Protein AF-A0AAW0FL71-F1 (afdb_monomer_lite)

Foldseek 3Di:
DDDCPQQVLCVVVVFHPPDDPPQDPVNVVVVVCVVVPVVVVVVVLCVVCVVPPPPVRSVVVVVVVVVVVVVVVVVVVVQCSNDVDPPSVLVCCVVPPDPDDPVCVVCCVVNVVVVVVVVVVRVPD

Structure (mmCIF, N/CA/C/O backbone):
data_AF-A0AAW0FL71-F1
#
_entry.id   AF-A0AAW0FL71-F1
#
loop_
_atom_site.group_PDB
_atom_site.id
_atom_site.type_symbol
_atom_site.label_atom_id
_atom_site.label_alt_id
_atom_site.label_comp_id
_atom_site.label_asym_id
_atom_site.label_entity_id
_atom_site.label_seq_id
_atom_site.pdbx_PDB_ins_code
_atom_site.Cartn_x
_atom_site.Cartn_y
_atom_site.Cartn_z
_atom_site.occupancy
_atom_site.B_iso_or_equiv
_atom_site.auth_seq_id
_atom_site.auth_comp_id
_atom_site.auth_asym_id
_atom_site.auth_atom_id
_atom_site.pdbx_PDB_model_num
ATOM 1 N N . MET A 1 1 ? -5.255 15.121 19.870 1.00 39.12 1 MET A N 1
ATOM 2 C CA . MET A 1 1 ? -6.658 14.783 20.187 1.00 39.12 1 MET A CA 1
ATOM 3 C C . MET A 1 1 ? -7.378 14.490 18.870 1.00 39.12 1 MET A C 1
ATOM 5 O O . MET A 1 1 ? -7.861 15.416 18.237 1.00 39.12 1 MET A O 1
ATOM 9 N N . ALA A 1 2 ? -7.324 13.251 18.373 1.00 42.84 2 ALA A N 1
ATOM 10 C CA . ALA A 1 2 ? -8.032 12.842 17.150 1.00 42.84 2 ALA A CA 1
ATOM 11 C C . ALA A 1 2 ? -9.492 12.454 17.498 1.00 42.84 2 ALA A C 1
ATOM 13 O O . ALA A 1 2 ? -9.743 12.099 18.650 1.00 42.84 2 ALA A O 1
ATOM 14 N N . PRO A 1 3 ? -10.456 12.584 16.568 1.00 50.91 3 PRO A N 1
ATOM 15 C CA . PRO A 1 3 ? -11.887 12.651 16.877 1.00 50.91 3 PRO A CA 1
ATOM 16 C C . PRO A 1 3 ? -12.501 11.326 17.389 1.00 50.91 3 PRO A C 1
ATOM 18 O O . PRO A 1 3 ? -12.008 10.249 17.062 1.00 50.91 3 PRO A O 1
ATOM 21 N N . PRO A 1 4 ? -13.633 11.390 18.121 1.00 58.34 4 PRO A N 1
ATOM 22 C CA . PRO A 1 4 ? -14.311 10.260 18.784 1.00 58.34 4 PRO A CA 1
ATOM 23 C C . PRO A 1 4 ? -14.916 9.184 17.855 1.00 58.34 4 PRO A C 1
ATOM 25 O O . PRO A 1 4 ? -15.496 8.211 18.338 1.00 58.34 4 PRO A O 1
ATOM 28 N N . SER A 1 5 ? -14.799 9.316 16.531 1.00 64.44 5 SER A N 1
ATOM 29 C CA . SER A 1 5 ? -15.518 8.476 15.561 1.00 64.44 5 SER A CA 1
ATOM 30 C C . SER A 1 5 ? -15.037 7.022 15.522 1.00 64.44 5 SER A C 1
ATOM 32 O O . SER A 1 5 ? -15.847 6.111 15.366 1.00 64.44 5 SER A O 1
ATOM 34 N N . SER A 1 6 ? -13.738 6.761 15.676 1.00 62.78 6 SER A N 1
ATOM 35 C CA . SER A 1 6 ? -13.201 5.393 15.676 1.00 62.78 6 SER A CA 1
ATOM 36 C C . SER A 1 6 ? -13.489 4.645 16.977 1.00 62.78 6 SER A C 1
ATOM 38 O O . SER A 1 6 ? -13.828 3.464 16.921 1.00 62.78 6 SER A O 1
ATOM 40 N N . ASP A 1 7 ? -13.419 5.321 18.128 1.00 70.31 7 ASP A N 1
ATOM 41 C CA . ASP A 1 7 ? -13.702 4.707 19.432 1.00 70.31 7 ASP A CA 1
ATOM 42 C C . ASP A 1 7 ? -15.193 4.385 19.588 1.00 70.31 7 ASP A C 1
ATOM 44 O O . ASP A 1 7 ? -15.540 3.304 20.057 1.00 70.31 7 ASP A O 1
ATOM 48 N N . GLN A 1 8 ? -16.083 5.250 19.086 1.00 70.44 8 GLN A N 1
ATOM 49 C CA . GLN A 1 8 ? -17.522 4.966 19.001 1.00 70.44 8 GLN A CA 1
ATOM 50 C C . GLN A 1 8 ? -17.822 3.738 18.127 1.00 70.44 8 GLN A C 1
ATOM 52 O O . GLN A 1 8 ? -18.672 2.917 18.467 1.00 70.44 8 GLN A O 1
ATOM 57 N N . ARG A 1 9 ? -17.096 3.564 17.015 1.00 68.31 9 ARG A N 1
ATOM 58 C CA . ARG A 1 9 ? -17.243 2.393 16.132 1.00 68.31 9 ARG A CA 1
ATOM 59 C C . ARG A 1 9 ? -16.689 1.113 16.754 1.00 68.31 9 ARG A C 1
ATOM 61 O O . ARG A 1 9 ? -17.256 0.049 16.539 1.00 68.31 9 ARG A O 1
ATOM 68 N N . LEU A 1 10 ? -15.617 1.206 17.539 1.00 68.94 10 LEU A N 1
ATOM 69 C CA . LEU A 1 10 ? -15.094 0.094 18.340 1.00 68.94 10 LEU A CA 1
ATOM 70 C C . LEU A 1 10 ? -16.085 -0.323 19.435 1.00 68.94 10 LEU A C 1
ATOM 72 O O . LEU A 1 10 ? -16.356 -1.515 19.574 1.00 68.94 10 LEU A O 1
ATOM 76 N N . GLN A 1 11 ? -16.701 0.641 20.124 1.00 69.69 11 GLN A N 1
ATOM 77 C CA . GLN A 1 11 ? -17.750 0.379 21.113 1.00 69.69 11 GLN A CA 1
ATOM 78 C C . GLN A 1 11 ? -18.990 -0.270 20.481 1.00 69.69 11 GLN A C 1
ATOM 80 O O . GLN A 1 11 ? -19.515 -1.235 21.031 1.00 69.69 11 GLN A O 1
ATOM 85 N N . ALA A 1 12 ? -19.407 0.172 19.288 1.00 68.81 12 ALA A N 1
ATOM 86 C CA . ALA A 1 12 ? -20.488 -0.466 18.527 1.00 68.81 12 ALA A CA 1
ATOM 87 C C . ALA A 1 12 ? -20.155 -1.907 18.084 1.00 68.81 12 ALA A C 1
ATOM 89 O O . ALA A 1 12 ? -21.053 -2.722 17.889 1.00 68.81 12 ALA A O 1
ATOM 90 N N . LEU A 1 13 ? -18.866 -2.235 17.947 1.00 67.69 13 LEU A N 1
ATOM 91 C CA . LEU A 1 13 ? -18.367 -3.587 17.676 1.00 67.69 13 LEU A CA 1
ATOM 92 C C . LEU A 1 13 ? -18.140 -4.413 18.959 1.00 67.69 13 LEU A C 1
ATOM 94 O O . LEU A 1 13 ? -17.707 -5.561 18.861 1.00 67.69 13 LEU A O 1
ATOM 98 N N . GLY A 1 14 ? -18.429 -3.858 20.143 1.00 69.50 14 GLY A N 1
ATOM 99 C CA . GLY A 1 14 ? -18.258 -4.525 21.437 1.00 69.50 14 GLY A CA 1
ATOM 100 C C . GLY A 1 14 ? -16.810 -4.597 21.932 1.00 69.50 14 GLY A C 1
ATOM 101 O O . GLY A 1 14 ? -16.515 -5.391 22.819 1.00 69.50 14 GLY A O 1
ATOM 102 N N . TYR A 1 15 ? -15.900 -3.796 21.367 1.00 61.44 15 TYR A N 1
ATOM 103 C CA . TYR A 1 15 ? -14.492 -3.745 21.763 1.00 61.44 15 TYR A CA 1
ATOM 104 C C . TYR A 1 15 ? -14.189 -2.477 22.573 1.00 61.44 15 TYR A C 1
ATOM 106 O O . TYR A 1 15 ? -14.443 -1.359 22.123 1.00 61.44 15 TYR A O 1
ATOM 114 N N . LYS A 1 16 ? -13.589 -2.649 23.755 1.00 58.75 16 LYS A N 1
ATOM 115 C CA . LYS A 1 16 ? -13.047 -1.557 24.576 1.00 58.75 16 LYS A CA 1
ATOM 116 C C . LYS A 1 16 ? -11.710 -1.096 23.976 1.00 58.75 16 LYS A C 1
ATOM 118 O O . LYS A 1 16 ? -10.860 -1.913 23.625 1.00 58.75 16 LYS A O 1
ATOM 123 N N . SER A 1 17 ? -11.555 0.211 23.763 1.00 61.09 17 SER A N 1
ATOM 124 C CA . SER A 1 17 ? -10.357 0.800 23.142 1.00 61.09 17 SER A CA 1
ATOM 125 C C . SER A 1 17 ? -9.235 0.884 24.184 1.00 61.09 17 SER A C 1
ATOM 127 O O . SER A 1 17 ? -9.124 1.864 24.911 1.00 61.09 17 SER A O 1
ATOM 129 N N . GLU A 1 18 ? -8.446 -0.185 24.307 1.00 58.97 18 GLU A N 1
ATOM 130 C CA . GLU A 1 18 ? -7.363 -0.315 25.306 1.00 58.97 18 GLU A CA 1
ATOM 131 C C . GLU A 1 18 ? -6.008 0.217 24.794 1.00 58.97 18 GLU A C 1
ATOM 133 O O . GLU A 1 18 ? -5.070 0.418 25.563 1.00 58.97 18 GLU A O 1
ATOM 138 N N . PHE A 1 19 ? -5.877 0.456 23.484 1.00 58.28 19 PHE A N 1
ATOM 139 C CA . PHE A 1 19 ? -4.622 0.893 22.871 1.00 58.28 19 PHE A CA 1
ATOM 140 C C . PHE A 1 19 ? -4.556 2.413 22.716 1.00 58.28 19 PHE A C 1
ATOM 142 O O . PHE A 1 19 ? -5.309 3.010 21.943 1.00 58.28 19 PHE A O 1
ATOM 149 N N . ARG A 1 20 ? -3.566 3.034 23.371 1.00 52.91 20 ARG A N 1
ATOM 150 C CA . ARG A 1 20 ? -3.129 4.404 23.070 1.00 52.91 20 ARG A CA 1
ATOM 151 C C . ARG A 1 20 ? -2.658 4.483 21.615 1.00 52.91 20 ARG A C 1
ATOM 153 O O . ARG A 1 20 ? -1.629 3.921 21.242 1.00 52.91 20 ARG A O 1
ATOM 160 N N . ARG A 1 21 ? -3.426 5.173 20.772 1.00 61.34 21 ARG A N 1
ATOM 161 C CA . ARG A 1 21 ? -3.096 5.422 19.362 1.00 61.34 21 ARG A CA 1
ATOM 162 C C . ARG A 1 21 ? -2.155 6.622 19.240 1.00 61.34 21 ARG A C 1
ATOM 164 O O . ARG A 1 21 ? -2.535 7.664 18.724 1.00 61.34 21 ARG A O 1
ATOM 171 N N . ASP A 1 22 ? -0.921 6.452 19.706 1.00 63.66 22 ASP A N 1
ATOM 172 C CA . ASP A 1 22 ? 0.148 7.463 19.615 1.00 63.66 22 ASP A CA 1
ATOM 173 C C . ASP A 1 22 ? 1.098 7.213 18.424 1.00 63.66 22 ASP A C 1
ATOM 175 O O . ASP A 1 22 ? 2.244 7.658 18.403 1.00 63.66 22 ASP A O 1
ATOM 179 N N . MET A 1 23 ? 0.640 6.493 17.395 1.00 66.56 23 MET A N 1
ATOM 180 C CA . MET A 1 23 ? 1.421 6.306 16.171 1.00 66.56 23 MET A CA 1
ATOM 181 C C . MET A 1 23 ? 1.254 7.534 15.279 1.00 66.56 23 MET A C 1
ATOM 183 O O . MET A 1 23 ? 0.225 7.716 14.629 1.00 66.56 23 MET A O 1
ATOM 187 N N . SER A 1 24 ? 2.276 8.389 15.266 1.00 81.31 24 SER A N 1
ATOM 188 C CA . SER A 1 24 ? 2.342 9.532 14.355 1.00 81.31 24 SER A CA 1
ATOM 189 C C . SER A 1 24 ? 2.204 9.068 12.902 1.00 81.31 24 SER A C 1
ATOM 191 O O . SER A 1 24 ? 2.812 8.071 12.504 1.00 81.31 24 SER A O 1
ATOM 193 N N . LEU A 1 25 ? 1.448 9.821 12.094 1.00 79.31 25 LEU A N 1
ATOM 194 C CA . LEU A 1 25 ? 1.261 9.556 10.663 1.00 79.31 25 LEU A CA 1
ATOM 195 C C . LEU A 1 25 ? 2.615 9.405 9.947 1.00 79.31 25 LEU A C 1
ATOM 197 O O . LEU A 1 25 ? 2.803 8.506 9.133 1.00 79.31 25 LEU A O 1
ATOM 201 N N . PHE A 1 26 ? 3.590 10.229 10.336 1.00 82.94 26 PHE A N 1
ATOM 202 C CA . PHE A 1 26 ? 4.960 10.172 9.828 1.00 82.94 26 PHE A CA 1
ATOM 203 C C . PHE A 1 26 ? 5.690 8.875 10.210 1.00 82.94 26 PHE A C 1
ATOM 205 O O . PHE A 1 26 ? 6.445 8.334 9.406 1.00 82.94 26 PHE A O 1
ATOM 212 N N . GLY A 1 27 ? 5.438 8.341 11.408 1.00 86.44 27 GLY A N 1
ATOM 213 C CA . GLY A 1 27 ? 6.023 7.079 11.867 1.00 86.44 27 GLY A CA 1
ATOM 214 C C . GLY A 1 27 ? 5.481 5.868 11.104 1.00 86.44 27 GLY A C 1
ATOM 215 O O . GLY A 1 27 ? 6.242 4.973 10.741 1.00 86.44 27 GLY A O 1
ATOM 216 N N . VAL A 1 28 ? 4.182 5.863 10.791 1.00 84.06 28 VAL A N 1
ATOM 217 C CA . VAL A 1 28 ? 3.553 4.795 9.993 1.00 84.06 28 VAL A CA 1
ATOM 218 C C . VAL A 1 28 ? 4.014 4.843 8.532 1.00 84.06 28 VAL A C 1
ATOM 220 O O . VAL A 1 28 ? 4.293 3.798 7.939 1.00 84.06 28 VAL A O 1
ATOM 223 N N . LEU A 1 29 ? 4.168 6.043 7.961 1.00 84.31 29 LEU A N 1
ATOM 224 C CA . LEU A 1 29 ? 4.740 6.218 6.622 1.00 84.31 29 LEU A CA 1
ATOM 225 C C . LEU A 1 29 ? 6.206 5.765 6.565 1.00 84.31 29 LEU A C 1
ATOM 227 O O . LEU A 1 29 ? 6.583 5.037 5.648 1.00 84.31 29 LEU A O 1
ATOM 231 N N . GLY A 1 30 ? 7.011 6.123 7.570 1.00 87.31 30 GLY A N 1
ATOM 232 C CA . GLY A 1 30 ? 8.412 5.707 7.669 1.00 87.31 30 GLY A CA 1
ATOM 233 C C . GLY A 1 30 ? 8.579 4.191 7.785 1.00 87.31 30 GLY A C 1
ATOM 234 O O . GLY A 1 30 ? 9.364 3.601 7.046 1.00 87.31 30 GLY A O 1
ATOM 235 N N . MET A 1 31 ? 7.788 3.532 8.641 1.00 85.94 31 MET A N 1
ATOM 236 C CA . MET A 1 31 ? 7.803 2.066 8.741 1.00 85.94 31 MET A CA 1
ATOM 237 C C . MET A 1 31 ? 7.403 1.389 7.428 1.00 85.94 31 MET A C 1
ATOM 239 O O . MET A 1 31 ? 8.019 0.398 7.044 1.00 85.94 31 MET A O 1
ATOM 243 N N . SER A 1 32 ? 6.418 1.939 6.715 1.00 86.44 32 SER A N 1
ATOM 244 C CA . SER A 1 32 ? 5.987 1.400 5.420 1.00 86.44 32 SER A CA 1
ATOM 245 C C . SER A 1 32 ? 7.080 1.539 4.353 1.00 86.44 32 SER A C 1
ATOM 247 O O . SER A 1 32 ? 7.348 0.589 3.621 1.00 86.44 32 SER A O 1
ATOM 249 N N . PHE A 1 33 ? 7.766 2.687 4.296 1.00 82.81 33 PHE A N 1
ATOM 250 C CA . PHE A 1 33 ? 8.875 2.926 3.365 1.00 82.81 33 PHE A CA 1
ATOM 251 C C . PHE A 1 33 ? 10.049 1.965 3.607 1.00 82.81 33 PHE A C 1
ATOM 253 O O . PHE A 1 33 ? 10.594 1.392 2.660 1.00 82.81 33 PHE A O 1
ATOM 260 N N . CYS A 1 34 ? 10.390 1.729 4.878 1.00 88.31 34 CYS A N 1
ATOM 261 C CA . CYS A 1 34 ? 11.410 0.756 5.265 1.00 88.31 34 CYS A CA 1
ATOM 262 C C . CYS A 1 34 ? 10.996 -0.686 4.938 1.00 88.31 34 CYS A C 1
ATOM 264 O O . CYS A 1 34 ? 11.823 -1.459 4.462 1.00 88.31 34 CYS A O 1
ATOM 266 N N . ALA A 1 35 ? 9.728 -1.049 5.157 1.00 87.44 35 ALA A N 1
ATOM 267 C CA . ALA A 1 35 ? 9.232 -2.402 4.909 1.00 87.44 35 ALA A CA 1
ATOM 268 C C . ALA A 1 35 ? 9.187 -2.765 3.414 1.00 87.44 35 ALA A C 1
ATOM 270 O O . ALA A 1 35 ? 9.432 -3.913 3.058 1.00 87.44 35 ALA A O 1
ATOM 271 N N . ILE A 1 36 ? 8.883 -1.799 2.539 1.00 85.00 36 ILE A N 1
ATOM 272 C CA . ILE A 1 36 ? 8.760 -2.026 1.088 1.00 85.00 36 ILE A CA 1
ATOM 273 C C . ILE A 1 36 ? 10.135 -2.033 0.395 1.00 85.00 36 ILE A C 1
ATOM 275 O O . ILE A 1 36 ? 10.258 -2.522 -0.724 1.00 85.00 36 ILE A O 1
ATOM 279 N N . GLY A 1 37 ? 11.195 -1.537 1.042 1.00 84.56 37 GLY A N 1
ATOM 280 C CA . GLY A 1 37 ? 12.542 -1.584 0.469 1.00 84.56 37 GLY A CA 1
ATOM 281 C C . GLY A 1 37 ? 12.632 -0.874 -0.887 1.00 84.56 37 GLY A C 1
ATOM 282 O O . GLY A 1 37 ? 13.270 -1.377 -1.812 1.00 84.56 37 GLY A O 1
ATOM 283 N N . ILE A 1 38 ? 11.993 0.297 -1.015 1.00 83.56 38 ILE A N 1
ATOM 284 C CA . ILE A 1 38 ? 11.881 1.054 -2.279 1.00 83.56 38 ILE A CA 1
ATOM 285 C C . ILE A 1 38 ? 13.249 1.305 -2.926 1.00 83.56 38 ILE A C 1
ATOM 287 O O . ILE A 1 38 ? 13.362 1.259 -4.146 1.00 83.56 38 ILE A O 1
ATOM 291 N N . LEU A 1 39 ? 14.302 1.487 -2.125 1.00 83.31 39 LEU A N 1
ATOM 292 C CA . LEU A 1 39 ? 15.680 1.632 -2.606 1.00 83.31 39 LEU A CA 1
ATOM 293 C C . LEU A 1 39 ? 16.164 0.411 -3.406 1.00 83.31 39 LEU A C 1
ATOM 295 O O . LEU A 1 39 ? 16.720 0.570 -4.491 1.00 83.31 39 LEU A O 1
ATOM 299 N N . THR A 1 40 ? 15.909 -0.805 -2.912 1.00 85.88 40 THR A N 1
ATOM 300 C CA . THR A 1 40 ? 16.239 -2.049 -3.630 1.00 85.88 40 THR A CA 1
ATOM 301 C C . THR A 1 40 ? 15.367 -2.208 -4.872 1.00 85.88 40 THR A C 1
ATOM 303 O O . THR A 1 40 ? 15.879 -2.527 -5.945 1.00 85.88 40 THR A O 1
ATOM 306 N N . GLY A 1 41 ? 14.065 -1.926 -4.757 1.00 82.25 41 GLY A N 1
ATOM 307 C CA . GLY A 1 41 ? 13.136 -2.011 -5.886 1.00 82.25 41 GLY A CA 1
ATOM 308 C C . GLY A 1 41 ? 13.502 -1.058 -7.028 1.00 82.25 41 GLY A C 1
ATOM 309 O O . GLY A 1 41 ? 13.527 -1.462 -8.188 1.00 82.25 41 GLY A O 1
ATOM 310 N N . MET A 1 42 ? 13.863 0.185 -6.705 1.00 81.81 42 MET A N 1
ATOM 311 C CA . MET A 1 42 ? 14.249 1.193 -7.692 1.00 81.81 42 MET A CA 1
ATOM 312 C C . MET A 1 42 ? 15.607 0.876 -8.328 1.00 81.81 42 MET A C 1
ATOM 314 O O . MET A 1 42 ? 15.765 1.031 -9.536 1.00 81.81 42 MET A O 1
ATOM 318 N N . SER A 1 43 ? 16.562 0.357 -7.550 1.00 84.81 43 SER A N 1
ATOM 319 C CA . SER A 1 43 ? 17.860 -0.085 -8.073 1.00 84.81 43 SER A CA 1
ATOM 320 C C . SER A 1 43 ? 17.707 -1.246 -9.067 1.00 84.81 43 SER A C 1
ATOM 322 O O . SER A 1 43 ? 18.265 -1.196 -10.163 1.00 84.81 43 SER A O 1
ATOM 324 N N . SER A 1 44 ? 16.864 -2.238 -8.753 1.00 83.00 44 SER A N 1
ATOM 325 C CA . SER A 1 44 ? 16.570 -3.347 -9.670 1.00 83.00 44 SER A CA 1
ATOM 326 C C . SER A 1 44 ? 15.820 -2.889 -10.924 1.00 83.00 44 SER A C 1
ATOM 328 O O . SER A 1 44 ? 16.152 -3.334 -12.020 1.00 83.00 44 SER A O 1
ATOM 330 N N . ALA A 1 45 ? 14.850 -1.979 -10.793 1.00 80.56 45 ALA A N 1
ATOM 331 C CA . ALA A 1 45 ? 14.104 -1.449 -11.934 1.00 80.56 45 ALA A CA 1
ATOM 332 C C . ALA A 1 45 ? 15.010 -0.686 -12.914 1.00 80.56 45 ALA A C 1
ATOM 334 O O . ALA A 1 45 ? 14.876 -0.851 -14.125 1.00 80.56 45 ALA A O 1
ATOM 335 N N . LEU A 1 46 ? 15.965 0.099 -12.400 1.00 78.38 46 LEU A N 1
ATOM 336 C 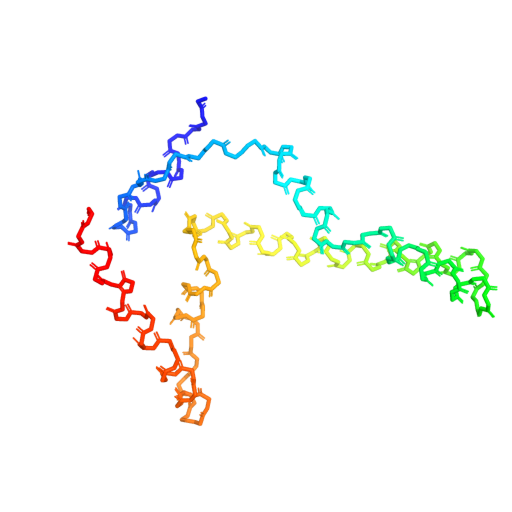CA . LEU A 1 46 ? 16.967 0.798 -13.209 1.00 78.38 46 LEU A CA 1
ATOM 337 C C . LEU A 1 46 ? 17.907 -0.179 -13.924 1.00 78.38 46 LEU A C 1
ATOM 339 O O . LEU A 1 46 ? 18.150 -0.011 -15.117 1.00 78.38 46 LEU A O 1
ATOM 343 N N . GLN A 1 47 ? 18.371 -1.226 -13.233 1.00 77.44 47 GLN A N 1
ATOM 344 C CA . GLN A 1 47 ? 19.209 -2.274 -13.824 1.00 77.44 47 GLN A CA 1
ATOM 345 C C . GLN A 1 47 ? 18.508 -2.937 -15.020 1.00 77.44 47 GLN A C 1
ATOM 347 O O . GLN A 1 47 ? 19.078 -3.038 -16.104 1.00 77.44 47 GLN A O 1
ATOM 352 N N . THR A 1 48 ? 1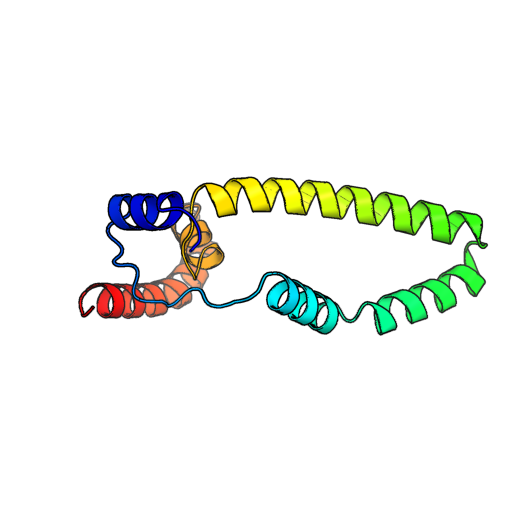7.257 -3.365 -14.846 1.00 73.06 48 THR A N 1
ATOM 353 C CA . THR A 1 48 ? 16.510 -4.083 -15.888 1.00 73.06 48 THR A CA 1
ATOM 354 C C . THR A 1 48 ? 16.042 -3.152 -17.009 1.00 73.06 48 THR A C 1
ATOM 356 O O . THR A 1 48 ? 16.083 -3.519 -18.183 1.00 73.06 48 THR A O 1
ATOM 359 N N . GLY A 1 49 ? 15.629 -1.926 -16.683 1.00 72.88 49 GLY A N 1
ATOM 360 C CA . GLY A 1 49 ? 15.135 -0.976 -17.676 1.00 72.88 49 GLY A CA 1
ATOM 361 C C . GLY A 1 49 ? 16.233 -0.368 -18.555 1.00 72.88 49 GLY A C 1
ATOM 362 O O . GLY A 1 49 ? 15.989 -0.151 -19.744 1.00 72.88 49 GLY A O 1
ATOM 363 N N . LEU A 1 50 ? 17.452 -0.186 -18.027 1.00 68.88 50 LEU A N 1
ATOM 364 C CA . LEU A 1 50 ? 18.623 0.190 -18.832 1.00 68.88 50 LEU A CA 1
ATOM 365 C C . LEU A 1 50 ? 19.027 -0.918 -19.819 1.00 68.88 50 LEU A C 1
ATOM 367 O O . LEU A 1 50 ? 19.453 -0.606 -20.926 1.00 68.88 50 LEU A O 1
ATOM 371 N N . PHE A 1 51 ? 18.861 -2.193 -19.449 1.00 69.75 51 PHE A N 1
ATOM 372 C CA . PHE A 1 51 ? 19.247 -3.331 -20.292 1.00 69.75 51 PHE A CA 1
ATOM 373 C C . PHE A 1 51 ? 18.206 -3.742 -21.346 1.00 69.75 51 PHE A C 1
ATOM 375 O O . PHE A 1 51 ? 18.582 -4.384 -22.324 1.00 69.75 51 PHE A O 1
ATOM 382 N N . SER A 1 52 ? 16.912 -3.436 -21.175 1.00 66.88 52 SER A N 1
ATOM 383 C CA . SER A 1 52 ? 15.867 -4.004 -22.055 1.00 66.88 52 SER A CA 1
ATOM 384 C C . SER A 1 52 ? 14.756 -3.062 -22.540 1.00 66.88 52 SER A C 1
ATOM 386 O O . SER A 1 52 ? 14.020 -3.469 -23.433 1.00 66.88 52 SER A O 1
ATOM 388 N N . GLY A 1 53 ? 14.588 -1.839 -22.011 1.00 66.12 53 GLY A N 1
ATOM 389 C CA . GLY A 1 53 ? 13.349 -1.063 -22.249 1.00 66.12 53 GLY A CA 1
ATOM 390 C C . GLY A 1 53 ? 13.488 0.426 -22.581 1.00 66.12 53 GLY A C 1
ATOM 391 O O . GLY A 1 53 ? 12.490 1.064 -22.920 1.00 66.12 53 GLY A O 1
ATOM 392 N N . GLY A 1 54 ? 14.689 0.998 -22.493 1.00 74.50 54 GLY A N 1
ATOM 393 C CA . GLY A 1 54 ? 14.892 2.441 -22.639 1.00 74.50 54 GLY A CA 1
ATOM 394 C C . GLY A 1 54 ? 14.239 3.274 -21.511 1.00 74.50 54 GLY A C 1
ATOM 395 O O . GLY A 1 54 ? 13.432 2.769 -20.725 1.00 74.50 54 GLY A O 1
ATOM 396 N N . PRO A 1 55 ? 14.559 4.577 -21.402 1.00 74.19 55 PRO A N 1
ATOM 397 C CA . PRO A 1 55 ? 14.124 5.411 -20.271 1.00 74.19 55 PRO A CA 1
ATOM 398 C C . PRO A 1 55 ? 12.601 5.614 -20.208 1.00 74.19 55 PRO A C 1
ATOM 400 O O . PRO A 1 55 ? 12.016 5.698 -19.129 1.00 74.19 55 PRO A O 1
ATOM 403 N N . LEU A 1 56 ? 11.950 5.675 -21.375 1.00 76.88 56 LEU A N 1
ATOM 404 C CA . LEU A 1 56 ? 10.513 5.932 -21.502 1.00 76.88 56 LEU A CA 1
ATOM 405 C C . LEU A 1 56 ? 9.647 4.755 -21.037 1.00 76.88 56 LEU A C 1
ATOM 407 O O . LEU A 1 56 ? 8.632 4.979 -20.377 1.00 76.88 56 LEU A O 1
ATOM 411 N N . GLY A 1 57 ? 10.049 3.515 -21.340 1.00 75.75 57 GLY A N 1
ATOM 412 C CA . GLY A 1 57 ? 9.317 2.318 -20.913 1.00 75.75 57 GLY A CA 1
ATOM 413 C C . GLY A 1 57 ? 9.359 2.126 -19.397 1.00 75.75 57 GLY A C 1
ATOM 414 O O . GLY A 1 57 ? 8.356 1.770 -18.783 1.00 75.75 57 GLY A O 1
ATOM 415 N N . LEU A 1 58 ? 10.497 2.456 -18.782 1.00 78.25 58 LEU A N 1
ATOM 416 C CA . LEU A 1 58 ? 10.696 2.416 -17.333 1.00 78.25 58 LEU A CA 1
ATOM 417 C C . LEU A 1 58 ? 9.799 3.439 -16.622 1.00 78.25 58 LEU A C 1
ATOM 419 O O . LEU A 1 58 ? 9.118 3.105 -15.653 1.00 78.25 58 LEU A O 1
ATOM 423 N N . PHE A 1 59 ? 9.731 4.664 -17.154 1.00 82.06 59 PHE A N 1
ATOM 424 C CA . PHE A 1 59 ? 8.889 5.722 -16.603 1.00 82.06 59 PHE A CA 1
ATOM 425 C C . PHE A 1 59 ? 7.399 5.373 -16.700 1.00 82.06 59 PHE A C 1
ATOM 427 O O . PHE A 1 59 ? 6.691 5.412 -15.695 1.00 82.06 59 PHE A O 1
ATOM 434 N N . TRP A 1 60 ? 6.906 4.978 -17.875 1.00 83.75 60 TRP A N 1
ATOM 435 C CA . T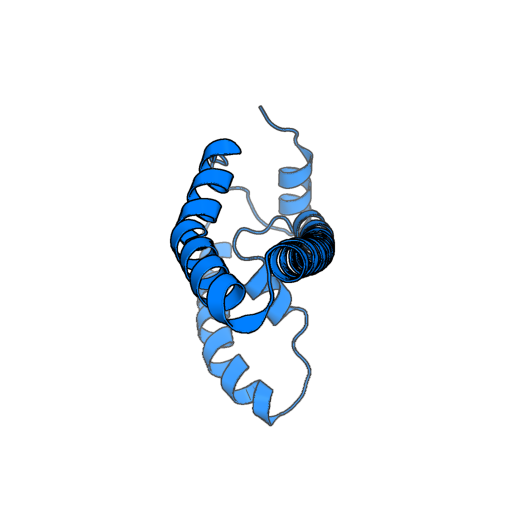RP A 1 60 ? 5.488 4.641 -18.040 1.00 83.75 60 TRP A CA 1
ATOM 436 C C . TRP A 1 60 ? 5.087 3.365 -17.295 1.00 83.75 60 TRP A C 1
ATOM 438 O O . TRP A 1 60 ? 4.045 3.353 -16.641 1.00 83.75 60 TRP A O 1
ATOM 448 N N . GLY A 1 61 ? 5.922 2.322 -17.316 1.00 83.25 61 GLY A N 1
ATOM 449 C CA . GLY A 1 61 ? 5.664 1.079 -16.584 1.00 83.25 61 GLY A CA 1
ATOM 450 C C . GLY A 1 61 ? 5.567 1.295 -15.071 1.00 83.25 61 GLY A C 1
ATOM 451 O O . GLY A 1 61 ? 4.650 0.784 -14.426 1.00 83.25 61 GLY A O 1
ATOM 452 N N . TRP A 1 62 ? 6.455 2.120 -14.509 1.00 81.31 62 TRP A N 1
ATOM 453 C CA . TRP A 1 62 ? 6.423 2.483 -13.091 1.00 81.31 62 TRP A CA 1
ATOM 454 C C . TRP A 1 62 ? 5.178 3.298 -12.712 1.00 81.31 62 TRP A C 1
ATOM 456 O O . TRP A 1 62 ? 4.528 3.011 -11.702 1.00 81.31 62 TRP A O 1
ATOM 466 N N . ASN A 1 63 ? 4.819 4.294 -13.528 1.00 87.19 63 ASN A N 1
ATOM 467 C CA . ASN A 1 63 ? 3.648 5.142 -13.287 1.00 87.19 63 ASN A CA 1
ATOM 468 C C . ASN A 1 63 ? 2.339 4.345 -13.358 1.00 87.19 63 ASN A C 1
ATOM 470 O O . ASN A 1 63 ? 1.490 4.474 -12.477 1.00 87.19 63 ASN A O 1
ATOM 474 N N . ILE A 1 64 ? 2.199 3.472 -14.359 1.00 89.25 64 ILE A N 1
ATOM 475 C CA . ILE A 1 64 ? 1.028 2.601 -14.500 1.00 89.25 64 ILE A CA 1
ATOM 476 C C . ILE A 1 64 ? 0.919 1.661 -13.293 1.00 89.25 64 ILE A C 1
ATOM 478 O O . ILE A 1 64 ? -0.139 1.585 -12.672 1.00 89.25 64 ILE A O 1
ATOM 482 N N . CYS A 1 65 ? 2.010 0.994 -12.903 1.00 88.12 65 CYS A N 1
ATOM 483 C CA . CYS A 1 65 ? 2.013 0.086 -11.752 1.00 88.12 65 CYS A CA 1
ATOM 484 C C . CYS A 1 65 ? 1.624 0.805 -10.446 1.00 88.12 65 CYS A C 1
ATOM 486 O O . CYS A 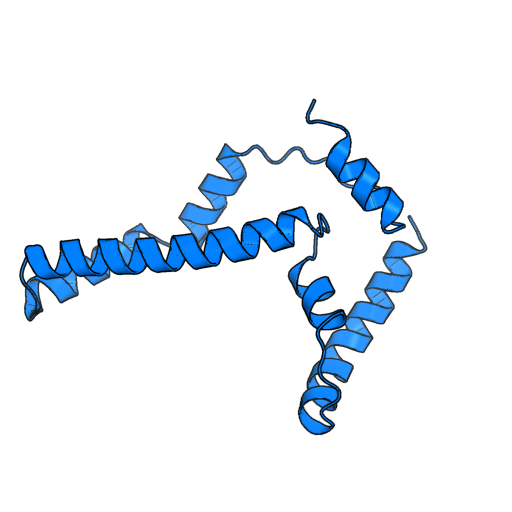1 65 ? 0.795 0.311 -9.678 1.00 88.12 65 CYS A O 1
ATOM 488 N N . SER A 1 66 ? 2.153 2.013 -10.231 1.00 88.94 66 SER A N 1
ATOM 489 C CA . SER A 1 66 ? 1.827 2.843 -9.064 1.00 88.94 66 SER A CA 1
ATOM 490 C C . SER A 1 66 ? 0.347 3.235 -9.023 1.00 88.94 66 SER A C 1
ATOM 492 O O . SER A 1 66 ? -0.266 3.210 -7.956 1.00 88.94 66 SER A O 1
ATOM 494 N N . LEU A 1 67 ? -0.256 3.538 -10.177 1.00 93.75 67 LEU A N 1
ATOM 495 C CA . LEU A 1 67 ? -1.681 3.858 -10.275 1.00 93.75 67 LEU A CA 1
ATOM 496 C C . LEU A 1 67 ? -2.566 2.664 -9.876 1.00 93.75 67 LEU A C 1
ATOM 498 O O . LEU A 1 67 ? -3.513 2.826 -9.107 1.00 93.75 67 LEU A O 1
ATOM 502 N N . PHE A 1 68 ? -2.235 1.456 -10.343 1.00 92.00 68 PHE A N 1
ATOM 503 C CA . PHE A 1 68 ? -2.949 0.236 -9.947 1.00 92.00 68 PHE A CA 1
ATOM 504 C C . PHE A 1 68 ? -2.802 -0.064 -8.450 1.00 92.00 68 PHE A C 1
ATOM 506 O O . PHE A 1 68 ? -3.784 -0.412 -7.793 1.00 92.00 68 PHE A O 1
ATOM 513 N N . MET A 1 69 ? -1.609 0.130 -7.883 1.00 90.12 69 MET A N 1
ATOM 514 C CA . MET A 1 69 ? -1.388 -0.018 -6.440 1.00 90.12 69 MET A CA 1
ATOM 515 C C . MET A 1 69 ? -2.200 0.993 -5.621 1.00 90.12 69 MET A C 1
ATOM 517 O O . MET A 1 69 ? -2.726 0.640 -4.565 1.00 90.12 69 MET A O 1
ATOM 521 N N . LEU A 1 70 ? -2.364 2.223 -6.115 1.00 90.25 70 LEU A N 1
ATOM 522 C CA . LEU A 1 70 ? -3.183 3.243 -5.461 1.00 90.25 70 LEU A CA 1
ATOM 523 C C . LEU A 1 70 ? -4.672 2.868 -5.454 1.00 90.25 70 LEU A C 1
ATOM 525 O O . LEU A 1 70 ? -5.336 3.036 -4.434 1.00 90.25 70 LEU A O 1
ATOM 529 N N . LEU A 1 71 ? -5.188 2.299 -6.547 1.00 93.38 71 LEU A N 1
ATOM 530 C CA . LEU A 1 71 ? -6.563 1.783 -6.608 1.00 93.38 71 LEU A CA 1
ATOM 531 C C . LEU A 1 71 ? -6.802 0.673 -5.572 1.00 93.38 71 LEU A C 1
ATOM 533 O O . LEU A 1 71 ? -7.810 0.685 -4.864 1.00 93.38 71 LEU A O 1
ATOM 537 N N . ILE A 1 72 ? -5.853 -0.258 -5.436 1.00 92.62 72 ILE A N 1
ATOM 538 C CA . ILE A 1 72 ? -5.913 -1.327 -4.428 1.00 92.62 72 ILE A CA 1
ATOM 539 C C . ILE A 1 72 ? -5.855 -0.736 -3.013 1.00 92.62 72 ILE A C 1
ATOM 541 O O . ILE A 1 72 ? -6.631 -1.133 -2.142 1.00 92.62 72 ILE A O 1
ATOM 545 N N . ALA A 1 73 ? -4.973 0.238 -2.784 1.00 89.25 73 ALA A N 1
ATOM 546 C CA . ALA A 1 73 ? -4.849 0.916 -1.499 1.00 89.25 73 ALA A CA 1
ATOM 547 C C . ALA A 1 73 ? -6.131 1.671 -1.118 1.00 89.25 73 ALA A C 1
ATOM 549 O O . ALA A 1 73 ? -6.547 1.59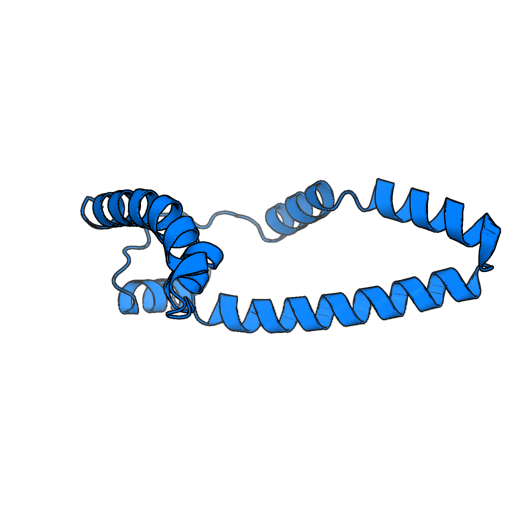6 0.035 1.00 89.25 73 ALA A O 1
ATOM 550 N N . LEU A 1 74 ? -6.790 2.336 -2.072 1.00 90.06 74 LEU A N 1
ATOM 551 C CA . LEU A 1 74 ? -8.086 2.989 -1.861 1.00 90.06 74 LEU A CA 1
ATOM 552 C C . LEU A 1 74 ? -9.172 1.975 -1.493 1.00 90.06 74 LEU A C 1
ATOM 554 O O . LEU A 1 74 ? -9.897 2.180 -0.524 1.00 90.06 74 LEU A O 1
ATOM 558 N N . SER A 1 75 ? -9.239 0.840 -2.193 1.00 91.62 75 SER A N 1
ATOM 559 C CA . SER A 1 75 ? -10.173 -0.232 -1.833 1.00 91.62 75 SER A CA 1
ATOM 560 C C . SER A 1 75 ? -9.927 -0.755 -0.415 1.00 91.62 75 SER A C 1
ATOM 562 O O . SER A 1 75 ? -10.879 -0.996 0.327 1.00 91.62 75 SER A O 1
ATOM 564 N N . LEU A 1 76 ? -8.663 -0.912 -0.018 1.00 85.06 76 LEU A N 1
ATOM 565 C CA . LEU A 1 76 ? -8.306 -1.331 1.333 1.00 85.06 76 LEU A CA 1
ATOM 566 C C . LEU A 1 76 ? -8.623 -0.244 2.370 1.00 85.06 76 LEU A C 1
ATOM 568 O O . LEU A 1 76 ? -9.048 -0.567 3.477 1.00 85.06 76 LEU A O 1
ATOM 572 N N . ALA A 1 77 ? -8.456 1.032 2.016 1.00 86.06 77 ALA A N 1
ATOM 573 C CA . ALA A 1 77 ? -8.762 2.171 2.874 1.00 86.06 77 ALA A CA 1
ATOM 574 C C . ALA A 1 77 ? -10.258 2.246 3.217 1.00 86.06 77 ALA A C 1
ATOM 576 O O . ALA A 1 77 ? -10.594 2.463 4.382 1.00 86.06 77 ALA A O 1
ATOM 577 N N . GLU A 1 78 ? -11.146 1.969 2.259 1.00 85.56 78 GLU A N 1
ATOM 578 C CA . GLU A 1 78 ? -12.594 1.884 2.502 1.00 85.56 78 GLU A CA 1
ATOM 579 C C . GLU A 1 78 ? -12.935 0.794 3.534 1.00 85.56 78 GLU A C 1
ATOM 581 O O . GLU A 1 78 ? -13.699 1.014 4.480 1.00 85.56 78 GLU A O 1
ATOM 586 N N . ILE A 1 79 ? -12.295 -0.375 3.427 1.00 82.94 79 ILE A N 1
ATOM 587 C CA . ILE A 1 79 ? -12.490 -1.490 4.366 1.00 82.94 79 ILE A CA 1
ATOM 588 C C . ILE A 1 79 ? -11.884 -1.168 5.745 1.00 82.94 79 ILE A C 1
ATOM 590 O O . ILE A 1 79 ? -12.496 -1.450 6.779 1.00 82.94 79 ILE A O 1
ATOM 594 N N . CYS A 1 80 ? -10.696 -0.559 5.786 1.00 78.06 80 CYS A N 1
ATOM 595 C CA . CYS A 1 80 ? -10.049 -0.099 7.017 1.00 78.06 80 CYS A CA 1
ATOM 596 C C . CYS A 1 80 ? -10.876 0.967 7.737 1.00 78.06 80 CYS A C 1
ATOM 598 O O . CYS A 1 80 ? -10.939 0.958 8.967 1.00 78.06 80 CYS A O 1
ATOM 600 N N . SER A 1 81 ? -11.534 1.855 6.983 1.00 79.69 81 SER A N 1
ATOM 601 C CA . SER A 1 81 ? -12.496 2.790 7.546 1.00 79.69 81 SER A CA 1
ATOM 602 C C . SER A 1 81 ? -13.632 2.003 8.174 1.00 79.69 81 SER A C 1
ATOM 604 O O . SER A 1 81 ? -13.862 2.181 9.363 1.00 79.69 81 SER A O 1
ATOM 606 N N . ALA A 1 82 ? -14.284 1.090 7.436 1.00 79.94 82 ALA A N 1
ATOM 607 C CA . ALA A 1 82 ? -15.394 0.254 7.909 1.00 79.94 82 ALA A CA 1
ATOM 608 C C . ALA A 1 82 ? -15.106 -0.462 9.249 1.00 79.94 82 ALA A C 1
ATOM 610 O O . ALA A 1 82 ? -15.964 -0.446 10.139 1.00 79.94 82 ALA A O 1
ATOM 611 N N . TYR A 1 83 ? -13.899 -1.015 9.415 1.00 73.12 83 TYR A N 1
ATOM 612 C CA . TYR A 1 83 ? -13.517 -1.858 10.552 1.00 73.12 83 TYR A CA 1
ATOM 613 C C . TYR A 1 83 ? -12.189 -1.410 11.195 1.00 73.12 83 TYR A C 1
ATOM 615 O O . TYR A 1 83 ? -11.135 -1.972 10.880 1.00 73.12 83 TYR A O 1
ATOM 623 N N . PRO A 1 84 ? -12.209 -0.462 12.155 1.00 68.12 84 PRO A N 1
ATOM 624 C CA . PRO A 1 84 ? -11.004 0.073 12.797 1.00 68.12 84 PRO A CA 1
ATOM 625 C C . PRO A 1 84 ? -10.419 -0.866 13.880 1.00 68.12 84 PRO A C 1
ATOM 627 O O . PRO A 1 84 ? -10.089 -0.440 14.990 1.00 68.12 84 PRO A O 1
ATOM 630 N N . THR A 1 85 ? -10.277 -2.159 13.575 1.00 70.38 85 THR A N 1
ATOM 631 C CA . THR A 1 85 ? -9.722 -3.184 14.481 1.00 70.38 85 THR A CA 1
ATOM 632 C C . THR A 1 85 ? -8.226 -3.404 14.241 1.00 70.38 85 THR A C 1
ATOM 634 O O . THR A 1 85 ? -7.801 -3.528 13.094 1.00 70.38 85 THR A O 1
ATOM 637 N N . MET A 1 86 ? -7.427 -3.548 15.306 1.00 58.16 86 MET A N 1
ATOM 638 C CA . MET A 1 86 ? -5.959 -3.723 15.235 1.00 58.16 86 MET A CA 1
ATOM 639 C C . MET A 1 86 ? -5.480 -5.033 14.572 1.00 58.16 86 MET A C 1
ATOM 641 O O . MET A 1 86 ? -4.284 -5.239 14.399 1.00 58.16 86 MET A O 1
ATOM 645 N N . GLY A 1 87 ? -6.406 -5.904 14.160 1.00 63.66 87 GLY A N 1
ATOM 646 C CA . GLY A 1 87 ? -6.146 -7.149 13.434 1.00 63.66 87 GLY A CA 1
ATOM 647 C C . GLY A 1 87 ? -7.055 -7.328 12.217 1.00 63.66 87 GLY A C 1
ATOM 648 O O . GLY A 1 87 ? -7.502 -8.447 11.970 1.00 63.66 87 GLY A O 1
ATOM 649 N N . GLY A 1 88 ? -7.357 -6.241 11.491 1.00 66.44 88 GLY A N 1
ATOM 650 C CA . GLY A 1 88 ? -8.333 -6.193 10.392 1.00 66.44 88 GLY A CA 1
ATOM 651 C C . GLY A 1 88 ? -8.283 -7.396 9.448 1.00 66.44 88 GLY A C 1
ATOM 652 O O . GLY A 1 88 ? -9.305 -8.045 9.266 1.00 66.44 88 GLY A O 1
ATOM 653 N N . LEU A 1 89 ? -7.101 -7.802 8.965 1.00 67.50 89 LEU A N 1
ATOM 654 C CA . LEU A 1 89 ? -6.967 -8.981 8.095 1.00 67.50 89 LEU A CA 1
ATOM 655 C C . LEU A 1 89 ? -7.516 -10.277 8.720 1.00 67.50 89 LEU A C 1
ATOM 657 O O . LEU A 1 89 ? -8.211 -11.030 8.046 1.00 67.50 89 LEU A O 1
ATOM 661 N N . TYR A 1 90 ? -7.257 -10.540 10.004 1.00 68.62 90 TYR A N 1
ATOM 662 C CA . TYR A 1 90 ? -7.791 -11.727 10.684 1.00 68.62 90 TYR A CA 1
ATOM 663 C C . TYR A 1 90 ? -9.305 -11.634 10.874 1.00 68.62 90 TYR A C 1
ATOM 665 O O . TYR A 1 90 ? -10.013 -12.625 10.695 1.00 68.62 90 TYR A O 1
ATOM 673 N N . TYR A 1 91 ? -9.809 -10.443 11.201 1.00 68.44 91 TYR A N 1
ATOM 674 C CA . TYR A 1 91 ? -11.242 -10.191 11.317 1.00 68.44 91 TYR A CA 1
ATOM 675 C C . TYR A 1 91 ? -11.955 -10.392 9.968 1.00 68.44 91 TYR A C 1
ATOM 677 O O . TYR A 1 91 ? -12.965 -11.092 9.893 1.00 68.44 91 TYR A O 1
ATOM 685 N N . TRP A 1 92 ? -11.379 -9.871 8.884 1.00 69.12 92 TRP A N 1
ATOM 686 C CA . TRP A 1 92 ? -11.882 -9.994 7.517 1.00 69.12 92 TRP A CA 1
ATOM 687 C C . TRP A 1 92 ? -11.870 -11.440 7.023 1.00 69.12 92 TRP A C 1
ATOM 689 O O . TRP A 1 92 ? -12.869 -11.899 6.478 1.00 69.12 92 TRP A O 1
A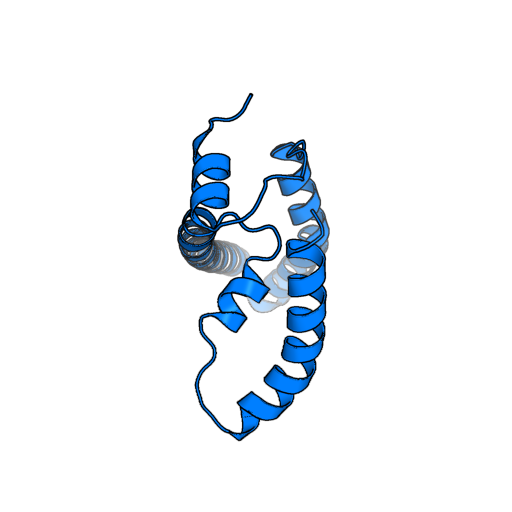TOM 699 N N . VAL A 1 93 ? -10.796 -12.193 7.281 1.00 70.56 93 VAL A N 1
ATOM 700 C CA . VAL A 1 93 ? -10.701 -13.621 6.925 1.00 70.56 93 VAL A CA 1
ATOM 701 C C . VAL A 1 93 ? -11.703 -14.465 7.719 1.00 70.56 93 VAL A C 1
ATOM 703 O O . VAL A 1 93 ? -12.315 -15.383 7.171 1.00 70.56 93 VAL A O 1
ATOM 706 N N . CYS A 1 94 ? -11.927 -14.155 8.999 1.00 64.75 94 CYS A N 1
ATOM 707 C CA . CYS A 1 94 ? -12.968 -14.809 9.792 1.00 64.75 94 CYS A CA 1
ATOM 708 C C . CYS A 1 94 ? -14.378 -14.501 9.270 1.00 64.75 94 CYS A C 1
ATOM 710 O O . CYS A 1 94 ? -15.219 -15.400 9.258 1.00 64.75 94 CYS A O 1
ATOM 712 N N . LYS A 1 95 ? -14.628 -13.265 8.823 1.00 66.25 95 LYS A N 1
ATOM 713 C CA . LYS A 1 95 ? -15.927 -12.813 8.308 1.00 66.25 95 LYS A CA 1
ATOM 714 C C . LYS A 1 95 ? -16.230 -13.343 6.901 1.00 66.25 95 LYS A C 1
ATOM 716 O O . LYS A 1 95 ? -17.371 -13.698 6.630 1.00 66.25 95 LYS A O 1
ATOM 721 N N . MET A 1 96 ? -15.225 -13.415 6.027 1.00 66.06 96 MET A N 1
ATOM 722 C CA . MET A 1 96 ? -15.363 -13.776 4.606 1.00 66.06 96 MET A CA 1
ATOM 723 C C . MET A 1 96 ? -15.060 -15.248 4.300 1.00 66.06 96 MET A C 1
ATOM 725 O O . MET A 1 96 ? -14.902 -15.615 3.138 1.00 66.06 96 MET A O 1
ATOM 729 N N . ARG A 1 97 ? -14.956 -16.117 5.311 1.00 63.25 97 ARG A N 1
ATOM 730 C CA . ARG A 1 97 ? -14.569 -17.518 5.100 1.00 63.25 97 ARG A CA 1
ATOM 731 C C . ARG A 1 97 ? -15.627 -18.281 4.266 1.00 63.25 97 ARG A C 1
ATOM 733 O O . ARG A 1 97 ? -16.747 -18.454 4.753 1.00 63.25 97 ARG A O 1
ATOM 740 N N . PRO A 1 98 ? -15.302 -18.799 3.061 1.00 56.22 98 PRO A N 1
ATOM 741 C CA . PRO A 1 98 ? -16.213 -19.653 2.300 1.00 56.22 98 PRO A CA 1
ATOM 742 C C . PRO A 1 98 ? -16.350 -21.037 2.958 1.00 56.22 98 PRO A C 1
ATOM 744 O O . PRO A 1 98 ? -15.401 -21.563 3.542 1.00 56.22 98 PRO A O 1
ATOM 747 N N . LYS A 1 99 ? -17.536 -21.652 2.853 1.00 59.38 99 LYS A N 1
ATOM 748 C CA . LYS A 1 99 ? -17.879 -22.964 3.446 1.00 59.38 99 LYS A CA 1
ATOM 749 C C . LYS A 1 99 ? -17.296 -24.169 2.677 1.00 59.38 99 LYS A C 1
ATOM 751 O O . LYS A 1 99 ? -17.899 -25.238 2.674 1.00 59.38 99 LYS A O 1
ATOM 756 N N . THR A 1 100 ? -16.165 -24.028 1.987 1.00 62.19 100 THR A N 1
ATOM 757 C CA . THR A 1 100 ? -15.553 -25.146 1.249 1.00 62.19 100 THR A CA 1
ATOM 758 C C . THR A 1 100 ? -14.827 -26.103 2.212 1.00 62.19 100 THR A C 1
ATOM 760 O O . THR A 1 100 ? -14.066 -25.647 3.071 1.00 62.19 100 THR A O 1
ATOM 763 N N . PRO A 1 101 ? -15.034 -27.432 2.110 1.00 62.47 101 PRO A N 1
ATOM 764 C CA . PRO A 1 101 ? -14.620 -28.380 3.152 1.00 62.47 101 PRO A CA 1
ATOM 765 C C . PRO A 1 101 ? -13.095 -28.535 3.284 1.00 62.47 101 PRO A C 1
ATOM 767 O O . PRO A 1 101 ? -12.593 -28.700 4.394 1.00 62.47 101 PRO A O 1
ATOM 770 N N . PHE A 1 102 ? -12.342 -28.420 2.183 1.00 63.59 102 PHE A N 1
ATOM 771 C CA . PHE A 1 102 ? -10.894 -28.677 2.171 1.00 63.59 102 PHE A CA 1
ATOM 772 C C . PHE A 1 102 ? -10.056 -27.474 2.647 1.00 63.59 102 PHE A C 1
ATOM 774 O O . PHE A 1 102 ? -9.261 -27.592 3.578 1.00 63.59 102 PHE A O 1
ATOM 781 N N . ILE A 1 103 ? -10.301 -26.276 2.097 1.00 63.56 103 ILE A N 1
ATOM 782 C CA . ILE A 1 103 ? -9.699 -25.017 2.584 1.00 63.56 103 ILE A CA 1
ATOM 783 C C . ILE A 1 103 ? -10.171 -24.693 4.010 1.00 63.56 103 ILE A C 1
ATOM 785 O O . ILE A 1 103 ? -9.414 -24.154 4.821 1.00 63.56 103 ILE A O 1
ATOM 789 N N . GLY A 1 104 ? -11.399 -25.095 4.347 1.00 61.75 104 GLY A N 1
ATOM 790 C CA . GLY A 1 104 ? -11.949 -25.001 5.688 1.00 61.75 104 GLY A CA 1
ATOM 791 C C . GLY A 1 104 ? -11.118 -25.740 6.734 1.00 61.75 104 GLY A C 1
ATOM 792 O O . GLY A 1 104 ? -10.947 -25.187 7.811 1.00 61.75 104 GLY A O 1
ATOM 793 N N . PHE A 1 105 ? -10.555 -26.920 6.451 1.00 66.69 105 PHE A N 1
ATOM 794 C CA . PHE A 1 105 ? -9.791 -27.693 7.441 1.00 66.69 105 PHE A CA 1
ATOM 795 C C . PHE A 1 105 ? -8.468 -27.008 7.823 1.00 66.69 105 PHE A C 1
ATOM 797 O O . PHE A 1 105 ? -8.234 -26.742 9.002 1.00 66.69 105 PHE A O 1
ATOM 804 N N . CYS A 1 106 ? -7.653 -26.608 6.842 1.00 60.47 106 CYS A N 1
ATOM 805 C CA . CYS A 1 106 ? -6.381 -25.919 7.104 1.00 60.47 106 CYS A CA 1
ATOM 806 C C . CYS A 1 106 ? -6.581 -24.542 7.755 1.00 60.47 106 CYS A C 1
ATOM 808 O O . CYS A 1 106 ? -5.909 -24.206 8.733 1.00 60.47 106 CYS A O 1
ATOM 810 N N . VAL A 1 107 ? -7.552 -23.756 7.273 1.00 64.81 107 VAL A N 1
ATOM 811 C CA . VAL A 1 107 ? -7.846 -22.438 7.852 1.00 64.81 107 VAL A CA 1
ATOM 812 C C . VAL A 1 107 ? -8.501 -22.586 9.225 1.00 64.81 107 VAL A C 1
ATOM 814 O O . VAL A 1 107 ? -8.196 -21.816 10.129 1.00 64.81 107 VAL A O 1
ATOM 817 N N . ARG A 1 108 ? -9.364 -23.585 9.449 1.00 61.31 108 ARG A N 1
ATOM 818 C CA . ARG A 1 108 ? -10.009 -23.800 10.752 1.00 61.31 108 ARG A CA 1
ATOM 819 C C . ARG A 1 108 ? -9.016 -24.271 11.800 1.00 61.31 108 ARG A C 1
ATOM 821 O O . ARG A 1 108 ? -9.097 -23.746 12.896 1.00 61.31 108 ARG A O 1
ATOM 828 N N . THR A 1 109 ? -8.064 -25.151 11.517 1.00 65.38 109 THR A N 1
ATOM 829 C CA . THR A 1 109 ? -7.103 -25.582 12.551 1.00 65.38 109 THR A CA 1
ATOM 830 C C . THR A 1 109 ? -6.184 -24.434 12.992 1.00 65.38 109 THR A C 1
ATOM 832 O O . THR A 1 109 ? -5.956 -24.241 14.189 1.00 65.38 109 THR A O 1
ATOM 835 N N . LEU A 1 110 ? -5.739 -23.591 12.053 1.00 63.94 110 LEU A N 1
ATOM 836 C CA . LEU A 1 110 ? -4.868 -22.449 12.355 1.00 63.94 110 LEU A CA 1
ATOM 837 C C . LEU A 1 110 ? -5.627 -21.254 12.958 1.00 63.94 110 LEU A C 1
ATOM 839 O O . LEU A 1 110 ? -5.150 -20.624 13.905 1.00 63.94 110 LEU A O 1
ATOM 843 N N . VAL A 1 111 ? -6.826 -20.952 12.452 1.00 66.12 111 VAL A N 1
ATOM 844 C CA . VAL A 1 111 ? -7.622 -19.797 12.895 1.00 66.12 111 VAL A CA 1
ATOM 845 C C . VAL A 1 111 ? -8.471 -20.117 14.120 1.00 66.12 111 VAL A C 1
ATOM 847 O O . VAL A 1 111 ? -8.605 -19.246 14.961 1.00 66.12 111 VAL A O 1
ATOM 850 N N . ASN A 1 112 ? -9.005 -21.330 14.300 1.00 60.69 112 ASN A N 1
ATOM 851 C CA . ASN A 1 112 ? -9.775 -21.686 15.507 1.00 60.69 112 ASN A CA 1
ATOM 852 C C . ASN A 1 112 ? -8.886 -21.619 16.761 1.00 60.69 112 ASN A C 1
ATOM 854 O O . ASN A 1 112 ? -9.279 -21.042 17.771 1.00 60.69 112 ASN A O 1
ATOM 858 N N . SER A 1 113 ? -7.632 -22.065 16.651 1.00 59.28 113 SER A N 1
ATOM 859 C CA . SER A 1 113 ? -6.644 -21.989 17.735 1.00 59.28 113 SER A CA 1
ATOM 860 C C . SER A 1 113 ? -6.287 -20.544 18.128 1.00 59.28 113 SER A C 1
ATOM 862 O O . SER A 1 113 ? -6.138 -20.243 19.313 1.00 59.28 113 SER A O 1
ATOM 864 N N . ARG A 1 114 ? -6.191 -19.615 17.159 1.00 60.44 114 ARG A N 1
ATOM 865 C CA . ARG A 1 114 ? -5.952 -18.181 17.434 1.00 60.44 114 ARG A CA 1
ATOM 866 C C . ARG A 1 114 ? -7.224 -17.428 17.819 1.00 60.44 114 ARG A C 1
ATOM 868 O O . ARG A 1 114 ? -7.171 -16.589 18.707 1.00 60.44 114 ARG A O 1
ATOM 875 N N . CYS A 1 115 ? -8.364 -17.751 17.217 1.00 55.66 115 CYS A N 1
ATOM 876 C CA . CYS A 1 115 ? -9.664 -17.156 17.516 1.00 55.66 115 CYS A CA 1
ATOM 877 C C . CYS A 1 115 ? -10.115 -17.515 18.935 1.00 55.66 115 CYS A C 1
ATOM 879 O O . CYS A 1 115 ? -10.572 -16.631 19.646 1.00 55.66 115 CYS A O 1
ATOM 881 N N . SER A 1 116 ? -9.904 -18.761 19.380 1.00 56.16 116 SER A N 1
ATOM 882 C CA . SER A 1 116 ? -10.188 -19.191 20.756 1.00 56.16 116 SER A CA 1
ATOM 883 C C . SER A 1 116 ? -9.255 -18.558 21.797 1.00 56.16 116 SER A C 1
ATOM 885 O O . SER A 1 116 ? -9.631 -18.475 22.966 1.00 56.16 116 SER A O 1
ATOM 887 N N . ARG A 1 117 ? -8.040 -18.134 21.414 1.00 58.69 117 ARG A N 1
ATOM 888 C CA . ARG A 1 117 ? -7.150 -17.340 22.283 1.00 58.69 117 ARG A CA 1
ATOM 889 C C . ARG A 1 117 ? -7.530 -15.860 22.281 1.00 58.69 117 ARG A C 1
ATOM 891 O O . ARG A 1 117 ? -7.609 -15.266 23.349 1.00 58.69 117 ARG A O 1
ATOM 898 N N . ASN A 1 118 ? -7.850 -15.296 21.118 1.00 58.12 118 ASN A N 1
ATOM 899 C CA . ASN A 1 118 ? -8.256 -13.898 20.976 1.00 58.12 118 ASN A CA 1
ATOM 900 C C . ASN A 1 118 ? -9.609 -13.615 21.652 1.00 58.12 118 ASN A C 1
ATOM 902 O O . ASN A 1 118 ? -9.777 -12.574 22.273 1.00 58.12 118 ASN A O 1
ATOM 906 N N . SER A 1 119 ? -10.556 -14.560 21.612 1.00 51.59 119 SER A N 1
ATOM 907 C CA . SER A 1 119 ? -11.830 -14.451 22.335 1.00 51.59 119 SER A CA 1
ATOM 908 C C . SER A 1 119 ? -11.656 -14.478 23.858 1.00 51.59 119 SER A C 1
ATOM 910 O O . SER A 1 119 ? -12.447 -13.863 24.559 1.00 51.59 119 SER A O 1
ATOM 912 N N . ARG A 1 120 ? -10.613 -15.148 24.375 1.00 50.53 120 ARG A N 1
ATOM 913 C CA . ARG A 1 120 ? -10.255 -15.135 25.808 1.00 50.53 120 ARG A CA 1
ATOM 914 C C . ARG A 1 120 ? -9.497 -13.873 26.233 1.00 50.53 120 ARG A C 1
ATOM 916 O O . ARG A 1 120 ? -9.560 -13.510 27.404 1.00 50.53 120 ARG A O 1
ATOM 923 N N . GLN A 1 121 ? -8.788 -13.219 25.311 1.00 50.50 121 GLN A N 1
ATOM 924 C CA . GLN A 1 121 ? -8.186 -11.900 25.547 1.00 50.50 121 GLN A CA 1
ATOM 925 C C . GLN A 1 121 ? -9.235 -10.783 25.483 1.00 50.50 121 GLN A C 1
ATOM 927 O O . GLN A 1 121 ? -9.185 -9.875 26.300 1.00 50.50 121 GLN A O 1
ATOM 932 N N . ALA A 1 122 ? -10.230 -10.892 24.597 1.00 49.75 122 ALA A N 1
ATOM 933 C CA . ALA A 1 122 ? -11.354 -9.957 24.528 1.00 49.75 122 ALA A CA 1
ATOM 934 C C . ALA A 1 122 ? -12.319 -10.052 25.730 1.00 49.75 122 ALA A C 1
ATOM 936 O O . ALA A 1 122 ? -13.064 -9.113 25.968 1.00 49.75 122 ALA A O 1
ATOM 937 N N . SER A 1 123 ? -12.321 -11.164 26.478 1.00 46.66 123 SER A N 1
ATOM 938 C CA . SER A 1 123 ? -13.159 -11.347 27.676 1.00 46.66 123 SER A CA 1
ATOM 939 C C . SER A 1 123 ? -12.466 -11.005 29.004 1.00 46.66 123 SER A C 1
ATOM 941 O O . SER A 1 123 ? -13.110 -11.089 30.042 1.00 46.66 123 SER A O 1
ATOM 943 N N . ASN A 1 124 ? -11.159 -10.711 29.002 1.00 40.62 124 ASN A N 1
ATOM 944 C CA . ASN A 1 124 ? -10.362 -10.395 30.203 1.00 40.62 124 ASN A CA 1
ATOM 945 C C . ASN A 1 124 ? -9.838 -8.940 30.209 1.00 40.62 124 ASN A C 1
ATOM 947 O O . ASN A 1 124 ? -8.898 -8.640 30.945 1.00 40.62 124 ASN A O 1
ATOM 951 N N . GLN A 1 125 ? -10.417 -8.048 29.396 1.00 45.81 125 GLN A N 1
ATOM 952 C CA . GLN A 1 125 ? -10.108 -6.609 29.357 1.00 45.81 125 GLN A CA 1
ATOM 953 C C . GLN A 1 125 ? -11.376 -5.754 29.455 1.00 45.81 125 GLN A C 1
ATOM 955 O O . GLN A 1 125 ? -12.394 -6.178 28.867 1.00 45.81 125 GLN A O 1
#

Sequence (125 aa):
MAPPSSDQRLQALGYKSEFRRDMSLFGVLGMSFCAIGILTGMSSALQTGLFSGGPLGLFWGWNICSLFMLLIALSLAEICSAYPTMGGLYYWVCKMRPKTPFIGFCVRTLVNSRCSRNSRQASNQ

Organism: NCBI:txid2478898

InterPro domains:
  IPR002293 Amino acid/polyamine transporter I [PF13520] (24-102)
  IPR004840 Amino acid permease, conserved site [PS00218] (53-84)

Radius of gyration: 20.33 Å; chains: 1; bounding box: 40×44×53 Å

pLDDT: mean 71.44, std 12.9, range [39.12, 93.75]

Secondary structure (DSSP, 8-state):
---THHHHHHHHTT----S-----HHHHHHHHHHHHTHHHHHHHHHHHHHHHTHHHHHHHHHHHHHHHHHHHHHHHHHHHHH---TTHHHHHHHHS----HHHHHHHHHHHHHHHHHHHHHHT--